Protein AF-A0A286GC71-F1 (afdb_monomer_lite)

Foldseek 3Di:
DLLLLVLLQVQLVVLLVVLVVCLVVQCVVPVVSSVLSVQSNVLSPLSNVLSVCVVVVHANVSNLVSLVSLQVSLVVVQVVCVVVPVHGDCVSVCSNVSSVVSNVVCPDPVNQVSNVVVVHDD

Organism: NCBI:txid1938745

Structure (mmCIF, N/CA/C/O backbone):
data_AF-A0A286GC71-F1
#
_entry.id   AF-A0A286GC71-F1
#
loop_
_atom_site.group_PDB
_atom_site.id
_atom_site.type_symbol
_atom_site.label_atom_id
_atom_site.label_alt_id
_atom_site.label_comp_id
_atom_site.label_asym_id
_atom_site.label_entity_id
_atom_site.label_seq_id
_atom_site.pdbx_PDB_ins_code
_atom_site.Cartn_x
_atom_site.Cartn_y
_atom_site.Cartn_z
_atom_site.occupancy
_atom_site.B_iso_or_equiv
_atom_site.auth_seq_id
_atom_site.auth_comp_id
_atom_site.auth_asym_id
_atom_site.auth_atom_id
_atom_site.pdbx_PDB_model_num
ATOM 1 N N . MET A 1 1 ? -9.915 -6.622 11.532 1.00 60.47 1 MET A N 1
ATOM 2 C CA . MET A 1 1 ? -9.853 -5.166 11.815 1.00 60.47 1 MET A CA 1
ATOM 3 C C . MET A 1 1 ? -8.458 -4.691 12.156 1.00 60.47 1 MET A C 1
ATOM 5 O O . MET A 1 1 ? -7.842 -4.036 11.327 1.00 60.47 1 MET A O 1
ATOM 9 N N . THR A 1 2 ? -7.925 -5.081 13.312 1.00 74.25 2 THR A N 1
ATOM 10 C CA . THR A 1 2 ? -6.540 -4.799 13.721 1.00 74.25 2 THR A CA 1
ATOM 11 C C . THR A 1 2 ? -5.521 -5.300 12.701 1.00 74.25 2 THR A C 1
ATOM 13 O O . THR A 1 2 ? -4.634 -4.545 12.332 1.00 74.25 2 THR A O 1
ATOM 16 N N . ALA A 1 3 ? -5.706 -6.504 12.147 1.00 80.06 3 ALA A N 1
ATOM 17 C CA . ALA A 1 3 ? -4.833 -7.025 11.090 1.00 80.06 3 ALA A CA 1
ATOM 18 C C . ALA A 1 3 ? -4.778 -6.112 9.846 1.00 80.06 3 ALA A C 1
ATOM 20 O O . ALA A 1 3 ? -3.695 -5.749 9.411 1.00 80.06 3 ALA A O 1
ATOM 21 N N . ALA A 1 4 ? -5.924 -5.669 9.314 1.00 80.88 4 ALA A N 1
ATOM 22 C CA . ALA A 1 4 ? -5.973 -4.774 8.151 1.00 80.88 4 ALA A CA 1
ATOM 23 C C . ALA A 1 4 ? -5.323 -3.408 8.433 1.00 80.88 4 ALA A C 1
ATOM 25 O O . ALA A 1 4 ? -4.606 -2.881 7.587 1.00 80.88 4 ALA A O 1
ATOM 26 N N . ALA A 1 5 ? -5.547 -2.858 9.631 1.00 82.56 5 ALA A N 1
ATOM 27 C CA . ALA A 1 5 ? -4.945 -1.599 10.063 1.00 82.56 5 ALA A CA 1
ATOM 28 C C . ALA A 1 5 ? -3.420 -1.703 10.162 1.00 82.56 5 ALA A C 1
ATOM 30 O O . ALA A 1 5 ? -2.707 -0.861 9.626 1.00 82.56 5 ALA A O 1
ATOM 31 N N . VAL A 1 6 ? -2.926 -2.762 10.811 1.00 88.06 6 VAL A N 1
ATOM 32 C CA . VAL A 1 6 ? -1.491 -3.017 10.978 1.00 88.06 6 VAL A CA 1
ATOM 33 C C . VAL A 1 6 ? -0.833 -3.260 9.625 1.00 88.06 6 VAL A C 1
ATOM 35 O O . VAL A 1 6 ? 0.192 -2.647 9.350 1.00 88.06 6 VAL A O 1
ATOM 38 N N . ILE A 1 7 ? -1.440 -4.071 8.750 1.00 87.44 7 ILE A N 1
ATOM 39 C CA . ILE A 1 7 ? -0.928 -4.282 7.389 1.00 87.44 7 ILE A CA 1
ATOM 40 C C . ILE A 1 7 ? -0.864 -2.942 6.648 1.00 87.44 7 ILE A C 1
ATOM 42 O O . ILE A 1 7 ? 0.190 -2.612 6.119 1.00 87.44 7 ILE A O 1
ATOM 46 N N . GLY A 1 8 ? -1.933 -2.136 6.675 1.00 85.44 8 GLY A N 1
ATOM 47 C CA . GLY A 1 8 ? -1.958 -0.806 6.057 1.00 85.44 8 GLY A CA 1
ATOM 48 C C . GLY A 1 8 ? -0.858 0.128 6.573 1.00 85.44 8 GLY A C 1
ATOM 49 O O . GLY A 1 8 ? -0.174 0.770 5.782 1.00 85.44 8 GLY A O 1
ATOM 50 N N . ILE A 1 9 ? -0.627 0.162 7.888 1.00 89.56 9 ILE A N 1
ATOM 51 C CA . ILE A 1 9 ? 0.438 0.977 8.492 1.00 89.56 9 ILE A CA 1
ATOM 52 C C . ILE A 1 9 ? 1.821 0.480 8.068 1.00 89.56 9 ILE A C 1
ATOM 54 O O . ILE A 1 9 ? 2.663 1.286 7.685 1.00 89.56 9 ILE A O 1
ATOM 58 N N . VAL A 1 10 ? 2.063 -0.831 8.112 1.00 91.25 10 VAL A N 1
ATOM 59 C CA . VAL A 1 10 ? 3.368 -1.409 7.769 1.00 91.25 10 VAL A CA 1
ATOM 60 C C . VAL A 1 10 ? 3.678 -1.183 6.292 1.00 91.25 10 VAL A C 1
ATOM 62 O O . VAL A 1 10 ? 4.740 -0.658 5.971 1.00 91.25 10 VAL A O 1
ATOM 65 N N . ILE A 1 11 ? 2.753 -1.508 5.385 1.00 89.44 11 ILE A N 1
ATOM 66 C CA . ILE A 1 11 ? 3.008 -1.353 3.947 1.00 89.44 11 ILE A CA 1
ATOM 67 C C . ILE A 1 11 ? 3.023 0.114 3.528 1.00 89.44 11 ILE A C 1
ATOM 69 O O . ILE A 1 11 ? 3.856 0.500 2.716 1.00 89.44 11 ILE A O 1
ATOM 73 N N . GLY A 1 12 ? 2.138 0.941 4.092 1.00 87.31 12 GLY A N 1
ATOM 74 C CA . GLY A 1 12 ? 2.092 2.368 3.801 1.00 87.31 12 GLY A CA 1
ATOM 75 C C . GLY A 1 12 ? 3.327 3.084 4.339 1.00 87.31 12 GLY A C 1
ATOM 76 O O . GLY A 1 12 ? 3.915 3.903 3.643 1.00 87.31 12 GLY A O 1
ATOM 77 N N . GLY A 1 13 ? 3.771 2.725 5.546 1.00 89.75 13 GLY A N 1
ATOM 78 C CA . GLY A 1 13 ? 4.973 3.269 6.174 1.00 89.75 13 GLY A CA 1
ATOM 79 C C . GLY A 1 13 ? 6.250 2.864 5.444 1.00 89.75 13 GLY A C 1
ATOM 80 O O . GLY A 1 13 ? 7.046 3.731 5.090 1.00 89.75 13 GLY A O 1
ATOM 81 N N . LEU A 1 14 ? 6.430 1.570 5.157 1.00 90.25 14 LEU A N 1
ATOM 82 C CA . LEU A 1 14 ? 7.587 1.088 4.393 1.00 90.25 14 LEU A CA 1
ATOM 83 C C . LEU A 1 14 ? 7.566 1.623 2.957 1.00 90.25 14 LEU A C 1
ATOM 85 O O . LEU A 1 14 ? 8.588 2.095 2.467 1.00 90.25 14 LEU A O 1
ATOM 89 N N . GLY A 1 15 ? 6.403 1.606 2.302 1.00 87.62 15 GLY A N 1
ATOM 90 C CA . GLY A 1 15 ? 6.228 2.138 0.953 1.00 87.62 15 GLY A CA 1
ATOM 91 C C . GLY A 1 15 ? 6.536 3.631 0.874 1.00 87.62 15 GLY A C 1
ATOM 92 O O . GLY A 1 15 ? 7.216 4.062 -0.054 1.00 87.62 15 GLY A O 1
ATOM 93 N N . ALA A 1 16 ? 6.117 4.416 1.870 1.00 91.81 16 ALA A N 1
ATOM 94 C CA . ALA A 1 16 ? 6.436 5.836 1.929 1.00 91.81 16 ALA A CA 1
ATOM 95 C C . ALA A 1 16 ? 7.924 6.085 2.206 1.00 91.81 16 ALA A C 1
ATOM 97 O O . ALA A 1 16 ? 8.538 6.920 1.544 1.00 91.81 16 ALA A O 1
ATOM 98 N N . LEU A 1 17 ? 8.519 5.338 3.141 1.00 92.62 17 LEU A N 1
ATOM 99 C CA . LEU A 1 17 ? 9.931 5.469 3.496 1.00 92.62 17 LEU A CA 1
ATOM 100 C C . LEU A 1 17 ? 10.845 5.130 2.312 1.00 92.62 17 LEU A C 1
ATOM 102 O O . LEU A 1 17 ? 11.652 5.959 1.895 1.00 92.62 17 LEU A O 1
ATOM 106 N N . PHE A 1 18 ? 10.707 3.931 1.744 1.00 89.38 18 PHE A N 1
ATOM 107 C CA . PHE A 1 18 ? 11.534 3.505 0.614 1.00 89.38 18 PHE A CA 1
ATOM 108 C C . PHE A 1 18 ? 11.199 4.268 -0.665 1.00 89.38 18 PHE A C 1
ATOM 110 O O . PHE A 1 18 ? 12.104 4.573 -1.440 1.00 89.38 18 PHE A O 1
ATOM 117 N N . GLY A 1 19 ? 9.927 4.624 -0.863 1.00 89.00 19 GLY A N 1
ATOM 118 C CA . GLY A 1 19 ? 9.502 5.466 -1.974 1.00 89.00 19 GLY A CA 1
ATOM 119 C C . GLY A 1 19 ? 10.192 6.825 -1.938 1.00 89.00 19 GLY A C 1
ATOM 120 O O . GLY A 1 19 ? 10.738 7.241 -2.951 1.00 89.00 19 GLY A O 1
ATOM 121 N N . LEU A 1 20 ? 10.251 7.478 -0.773 1.00 92.31 20 LEU A N 1
ATOM 122 C CA . LEU A 1 20 ? 10.924 8.767 -0.614 1.00 92.31 20 LEU A CA 1
ATOM 123 C C . LEU A 1 20 ? 12.443 8.660 -0.814 1.00 92.31 20 LEU A C 1
ATOM 125 O O . LEU A 1 20 ? 13.022 9.484 -1.517 1.00 92.31 20 LEU A O 1
ATOM 129 N N . LEU A 1 21 ? 13.080 7.640 -0.229 1.00 91.81 21 LEU A N 1
ATOM 130 C CA . LEU A 1 21 ? 14.530 7.432 -0.334 1.00 91.81 21 LEU A CA 1
ATOM 131 C C . LEU A 1 21 ? 14.982 7.085 -1.761 1.00 91.81 21 LEU A C 1
ATOM 133 O O . LEU A 1 21 ? 16.059 7.495 -2.183 1.00 91.81 21 LEU A O 1
ATOM 137 N N . GLY A 1 22 ? 14.170 6.325 -2.499 1.00 89.94 22 GLY A N 1
ATOM 138 C CA . GLY A 1 22 ? 14.490 5.866 -3.850 1.00 89.94 22 GLY A CA 1
ATOM 139 C C . GLY A 1 22 ? 14.028 6.798 -4.972 1.00 89.94 22 GLY A C 1
ATOM 140 O O . GLY A 1 22 ? 14.440 6.603 -6.113 1.00 89.94 22 GLY A O 1
ATOM 141 N N . LEU A 1 23 ? 13.186 7.800 -4.688 1.00 91.69 23 LEU A N 1
ATOM 142 C CA . LEU A 1 23 ? 12.488 8.567 -5.726 1.00 91.69 23 LEU A CA 1
ATOM 143 C C . LEU A 1 23 ? 13.443 9.241 -6.718 1.00 91.69 23 LEU A C 1
ATOM 145 O O . LEU A 1 23 ? 13.276 9.103 -7.929 1.00 91.69 23 LEU A O 1
ATOM 149 N N . SER A 1 24 ? 14.457 9.945 -6.209 1.00 90.31 24 SER A N 1
ATOM 150 C CA . SER A 1 24 ? 15.437 10.661 -7.035 1.00 90.31 24 SER A CA 1
ATOM 151 C C . SER A 1 24 ? 16.224 9.714 -7.940 1.00 90.31 24 SER A C 1
ATOM 153 O O . SER A 1 24 ? 16.452 10.023 -9.109 1.00 90.31 24 SER A O 1
ATOM 155 N N . LEU A 1 25 ? 16.579 8.536 -7.422 1.00 91.88 25 LEU A N 1
ATOM 156 C CA . LEU A 1 25 ? 17.281 7.505 -8.173 1.00 91.88 25 LEU A CA 1
ATOM 157 C C . LEU A 1 25 ? 16.413 6.978 -9.320 1.00 91.88 25 LEU A C 1
ATOM 159 O O . LEU A 1 25 ? 16.891 6.875 -10.444 1.00 91.88 25 LEU A O 1
ATOM 163 N N . VAL A 1 26 ? 15.129 6.701 -9.074 1.00 90.56 26 VAL A N 1
ATOM 164 C CA . VAL A 1 26 ? 14.221 6.209 -10.124 1.00 90.56 26 VAL A CA 1
ATOM 165 C C . VAL A 1 26 ? 14.037 7.244 -11.240 1.00 90.56 26 VAL A C 1
ATOM 167 O O . VAL A 1 26 ? 14.085 6.884 -12.417 1.00 90.56 26 VAL A O 1
ATOM 170 N N . PHE A 1 27 ? 13.893 8.528 -10.892 1.00 91.44 27 PHE A N 1
ATOM 171 C CA . PHE A 1 27 ? 13.819 9.612 -11.880 1.00 91.44 27 PHE A CA 1
ATOM 172 C C . PHE A 1 27 ? 15.082 9.726 -12.744 1.00 91.44 27 PHE A C 1
ATOM 174 O O . PHE A 1 27 ? 14.971 10.095 -13.912 1.00 91.44 27 PHE A O 1
ATOM 181 N N . ALA A 1 28 ? 16.258 9.380 -12.208 1.00 92.38 28 ALA A N 1
ATOM 182 C CA . ALA A 1 28 ? 17.506 9.382 -12.969 1.00 92.38 28 ALA A CA 1
ATOM 183 C C . ALA A 1 28 ? 17.555 8.285 -14.050 1.00 92.38 28 ALA A C 1
ATOM 185 O O . ALA A 1 28 ? 18.214 8.469 -15.070 1.00 92.38 28 ALA A O 1
ATOM 186 N N . PHE A 1 29 ? 16.848 7.164 -13.859 1.00 88.31 29 PHE A N 1
ATOM 187 C CA . PHE A 1 29 ? 16.780 6.078 -14.845 1.00 88.31 29 PHE A CA 1
ATOM 188 C C . PHE A 1 29 ? 15.668 6.273 -15.877 1.00 88.31 29 PHE A C 1
ATOM 190 O O . PHE A 1 29 ? 15.845 5.944 -17.048 1.00 88.31 29 PHE A O 1
ATOM 197 N N . SER A 1 30 ? 14.498 6.758 -15.455 1.00 89.06 30 SER A N 1
ATOM 198 C CA . SER A 1 30 ? 13.366 6.972 -16.357 1.00 89.06 30 SER A CA 1
ATOM 199 C C . SER A 1 30 ? 12.358 7.944 -15.762 1.00 89.06 30 SER A C 1
ATOM 201 O O . SER A 1 30 ? 11.841 7.735 -14.664 1.00 89.06 30 SER A O 1
ATOM 203 N N . ALA A 1 31 ? 11.997 8.967 -16.540 1.00 90.06 31 ALA A N 1
ATOM 204 C CA . ALA A 1 31 ? 10.960 9.921 -16.159 1.00 90.06 31 ALA A CA 1
ATOM 205 C C . ALA A 1 31 ? 9.592 9.243 -15.959 1.00 90.06 31 ALA A C 1
ATOM 207 O O . ALA A 1 31 ? 8.861 9.591 -15.034 1.00 90.06 31 ALA A O 1
ATOM 208 N N . VAL A 1 32 ? 9.259 8.239 -16.781 1.00 88.75 32 VAL A N 1
ATOM 209 C CA . VAL A 1 32 ? 7.984 7.511 -16.667 1.00 88.75 32 VAL A CA 1
ATOM 210 C C . VAL A 1 32 ? 7.951 6.667 -15.393 1.00 88.75 32 VAL A C 1
ATOM 212 O O . VAL A 1 32 ? 6.976 6.729 -14.644 1.00 88.75 32 VAL A O 1
ATOM 215 N N . LEU A 1 33 ? 9.031 5.935 -15.093 1.00 88.00 33 LEU A N 1
ATOM 216 C CA . LEU A 1 33 ? 9.137 5.183 -13.837 1.00 88.00 33 LEU A CA 1
ATOM 217 C C . LEU A 1 33 ? 9.150 6.112 -12.619 1.00 88.00 33 LEU A C 1
ATOM 219 O O . LEU A 1 33 ? 8.569 5.772 -11.588 1.00 88.00 33 LEU A O 1
ATOM 223 N N . GLY A 1 34 ? 9.776 7.284 -12.743 1.00 90.94 34 GLY A N 1
ATOM 224 C CA . GLY A 1 34 ? 9.784 8.317 -11.712 1.00 90.94 34 GLY A CA 1
ATOM 225 C C . GLY A 1 34 ? 8.374 8.806 -11.389 1.00 90.94 34 GLY A C 1
ATOM 226 O O . GLY A 1 34 ? 7.980 8.820 -10.224 1.00 90.94 34 GLY A O 1
ATOM 227 N N . LEU A 1 35 ? 7.571 9.111 -12.413 1.00 93.00 35 LEU A N 1
ATOM 228 C CA . LEU A 1 35 ? 6.170 9.511 -12.243 1.00 93.00 35 LEU A CA 1
ATOM 229 C C . LEU A 1 35 ? 5.314 8.394 -11.631 1.00 93.00 35 LEU A C 1
ATOM 231 O O . LEU A 1 35 ? 4.560 8.651 -10.693 1.00 93.00 35 LEU A O 1
ATOM 235 N N . LEU A 1 36 ? 5.456 7.150 -12.100 1.00 90.69 36 LEU A N 1
ATOM 236 C CA . LEU A 1 36 ? 4.747 6.007 -11.511 1.00 90.69 36 LEU A CA 1
ATOM 237 C C . LEU A 1 36 ? 5.139 5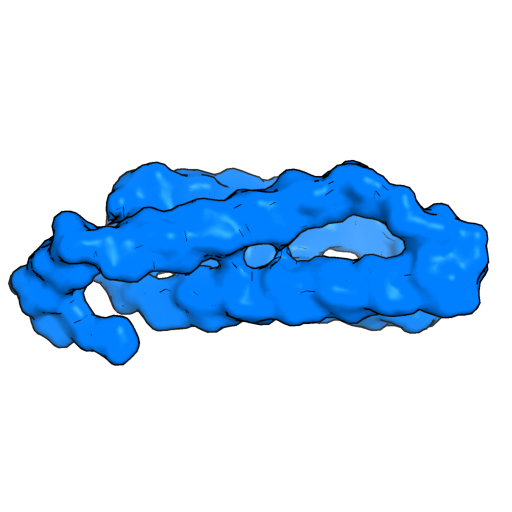.791 -10.040 1.00 90.69 36 LEU A C 1
ATOM 239 O O . LEU A 1 36 ? 4.282 5.513 -9.199 1.00 90.69 36 LEU A O 1
ATOM 243 N N . SER A 1 37 ? 6.417 5.980 -9.709 1.00 90.56 37 SER A N 1
ATOM 244 C CA . SER A 1 37 ? 6.929 5.878 -8.337 1.00 90.56 37 SER A CA 1
ATOM 245 C C . SER A 1 37 ? 6.433 7.015 -7.449 1.00 90.56 37 SER A C 1
ATOM 247 O O . SER A 1 37 ? 6.095 6.778 -6.293 1.00 90.56 37 SER A O 1
ATOM 249 N N . LEU A 1 38 ? 6.306 8.230 -7.988 1.00 93.69 38 LEU A N 1
ATOM 250 C CA . LEU A 1 38 ? 5.728 9.372 -7.281 1.00 93.69 38 LEU A CA 1
ATOM 251 C C . LEU A 1 38 ? 4.249 9.137 -6.939 1.00 93.69 38 LEU A C 1
ATOM 253 O O . LEU A 1 38 ? 3.820 9.395 -5.815 1.00 93.69 38 LEU A O 1
ATOM 257 N N . VAL A 1 39 ? 3.471 8.603 -7.885 1.00 93.88 39 VAL A N 1
ATOM 258 C CA . VAL A 1 39 ? 2.068 8.233 -7.638 1.00 93.88 39 VAL A CA 1
ATOM 259 C C . VAL A 1 39 ? 1.984 7.105 -6.607 1.00 93.88 39 VAL A C 1
ATOM 261 O O . VAL A 1 39 ? 1.175 7.177 -5.684 1.00 93.88 39 VAL A O 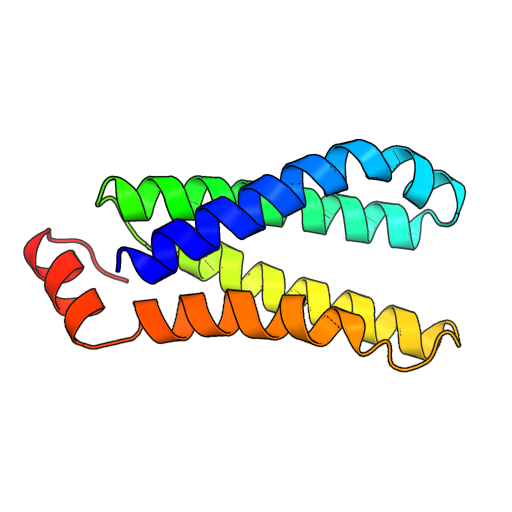1
ATOM 264 N N . SER A 1 40 ? 2.852 6.096 -6.710 1.00 90.56 40 SER A N 1
ATOM 265 C CA . SER A 1 40 ? 2.939 5.007 -5.729 1.00 90.56 40 SER A CA 1
ATOM 266 C C . SER A 1 40 ? 3.267 5.520 -4.321 1.00 90.56 40 SER A C 1
ATOM 268 O O . SER A 1 40 ? 2.637 5.103 -3.349 1.00 90.56 40 SER A O 1
ATOM 270 N N . LEU A 1 41 ? 4.175 6.495 -4.205 1.00 92.81 41 LEU A N 1
ATOM 271 C CA . LEU A 1 41 ? 4.503 7.167 -2.947 1.00 92.81 41 LEU A CA 1
ATOM 272 C C . LEU A 1 41 ? 3.277 7.874 -2.350 1.00 92.81 41 LEU A C 1
ATOM 274 O O . LEU A 1 41 ? 2.978 7.695 -1.169 1.00 92.81 41 LEU A O 1
ATOM 278 N N . ALA A 1 42 ? 2.528 8.627 -3.161 1.00 94.06 42 ALA A N 1
ATOM 279 C CA . ALA A 1 42 ? 1.298 9.275 -2.706 1.00 94.06 42 ALA A CA 1
ATOM 280 C C . ALA A 1 42 ? 0.263 8.248 -2.209 1.00 94.06 42 ALA A C 1
ATOM 282 O O . ALA A 1 42 ? -0.341 8.431 -1.150 1.00 94.06 42 ALA A O 1
ATOM 283 N N . ILE A 1 43 ? 0.104 7.131 -2.925 1.00 92.31 43 ILE A N 1
ATOM 284 C CA . ILE A 1 43 ? -0.781 6.032 -2.521 1.00 92.31 43 ILE A CA 1
ATOM 285 C C . ILE A 1 43 ? -0.309 5.404 -1.203 1.00 92.31 43 ILE A C 1
ATOM 287 O O . ILE A 1 43 ? -1.133 5.166 -0.322 1.00 92.31 43 ILE A O 1
ATOM 291 N N . ALA A 1 44 ? 0.995 5.182 -1.023 1.00 90.00 44 ALA A N 1
ATOM 292 C CA . ALA A 1 44 ? 1.547 4.634 0.216 1.00 90.00 44 ALA A CA 1
ATOM 293 C C . ALA A 1 44 ? 1.234 5.528 1.427 1.00 90.00 44 ALA A C 1
ATOM 295 O O . ALA A 1 44 ? 0.826 5.028 2.476 1.00 90.00 44 ALA A O 1
ATOM 296 N N . VAL A 1 45 ? 1.319 6.853 1.261 1.00 92.81 45 VAL A N 1
ATOM 297 C CA . VAL A 1 45 ? 0.918 7.823 2.293 1.00 92.81 45 VAL A CA 1
ATOM 298 C C . VAL A 1 45 ? -0.582 7.731 2.592 1.00 92.81 45 VAL A C 1
ATOM 300 O O . VAL A 1 45 ? -0.973 7.706 3.760 1.00 92.81 45 VAL A O 1
ATOM 303 N N . VAL A 1 46 ? -1.436 7.617 1.569 1.00 93.12 46 VAL A N 1
ATOM 304 C CA . VAL A 1 46 ? -2.888 7.433 1.759 1.00 93.12 46 VAL A CA 1
ATOM 305 C C . VAL A 1 46 ? -3.192 6.135 2.510 1.00 93.12 46 VAL A C 1
ATOM 307 O O . VAL A 1 46 ? -4.009 6.140 3.430 1.00 93.12 46 VAL A O 1
ATOM 310 N N . VAL A 1 47 ? -2.517 5.035 2.167 1.00 90.69 47 VAL A N 1
ATOM 311 C CA . VAL A 1 47 ? -2.670 3.734 2.837 1.00 90.69 47 VAL A CA 1
ATOM 312 C C . VAL A 1 47 ? -2.195 3.799 4.290 1.00 90.69 47 VAL A C 1
ATOM 314 O O . VAL A 1 47 ? -2.887 3.289 5.171 1.00 90.69 47 VAL A O 1
ATOM 317 N N . LEU A 1 48 ? -1.084 4.488 4.569 1.00 92.00 48 LEU A N 1
ATOM 318 C CA . LEU A 1 48 ? -0.593 4.722 5.929 1.00 92.00 48 LEU A CA 1
ATOM 319 C C . LEU A 1 48 ? -1.624 5.491 6.765 1.00 92.00 48 LEU A C 1
ATOM 321 O O . LEU A 1 48 ? -2.013 5.044 7.846 1.00 92.00 48 LEU A O 1
ATOM 325 N N . ILE A 1 49 ? -2.114 6.620 6.244 1.00 91.81 49 ILE A N 1
ATOM 326 C CA . ILE A 1 49 ? -3.127 7.444 6.915 1.00 91.81 49 ILE A CA 1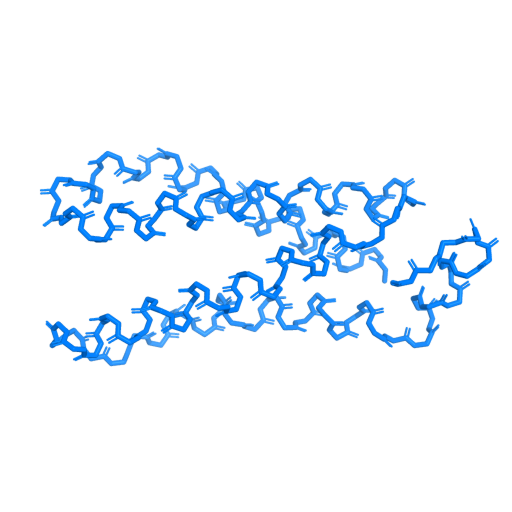
ATOM 327 C C . ILE A 1 49 ? -4.418 6.640 7.113 1.00 91.81 49 ILE A C 1
ATOM 329 O O . ILE A 1 49 ? -4.993 6.657 8.202 1.00 91.81 49 ILE A O 1
ATOM 333 N N . GLY A 1 50 ? -4.858 5.897 6.095 1.00 88.31 50 GLY A N 1
ATOM 334 C CA . GLY A 1 50 ? -6.015 5.009 6.173 1.00 88.31 50 GLY A CA 1
ATOM 335 C C . GLY A 1 50 ? -5.850 3.924 7.241 1.00 88.31 50 GLY A C 1
ATOM 336 O O . GLY A 1 50 ? -6.782 3.667 8.001 1.00 88.31 50 GLY A O 1
ATOM 337 N N . GLY A 1 51 ? -4.657 3.335 7.355 1.00 86.75 51 GLY A N 1
ATOM 338 C CA . GLY A 1 51 ? -4.318 2.349 8.381 1.00 86.75 51 GLY A CA 1
ATOM 339 C C . GLY A 1 51 ? -4.429 2.927 9.791 1.00 86.75 51 GLY A C 1
ATOM 340 O O . GLY A 1 51 ? -5.087 2.338 10.650 1.00 86.75 51 GLY A O 1
ATOM 341 N N . ILE A 1 52 ? -3.880 4.128 10.009 1.00 89.19 52 ILE A N 1
ATOM 342 C CA . ILE A 1 52 ? -3.985 4.861 11.283 1.00 89.19 52 ILE A CA 1
ATOM 343 C C . ILE A 1 52 ? -5.448 5.205 11.601 1.00 89.19 52 ILE A C 1
ATOM 345 O O . ILE A 1 52 ? -5.897 5.054 12.740 1.00 89.19 52 ILE A O 1
ATOM 349 N N . GLN A 1 53 ? -6.228 5.638 10.608 1.00 86.62 53 GLN A N 1
ATOM 350 C CA . GLN A 1 53 ? -7.647 5.946 10.798 1.00 86.62 53 GLN A CA 1
ATOM 351 C C . GLN A 1 53 ? -8.459 4.713 11.198 1.00 86.62 53 GLN A C 1
ATOM 353 O O . GLN A 1 53 ? -9.253 4.784 12.133 1.00 86.62 53 GLN A O 1
ATOM 358 N N . VAL A 1 54 ? -8.220 3.567 10.560 1.00 85.88 54 VAL A N 1
ATOM 359 C CA . VAL A 1 54 ? -8.881 2.309 10.930 1.00 85.88 54 VAL A CA 1
ATOM 360 C C . VAL A 1 54 ? -8.461 1.850 12.327 1.00 85.88 54 VAL A C 1
ATOM 362 O O . VAL A 1 54 ? -9.318 1.420 13.099 1.00 85.88 54 VAL A O 1
ATOM 365 N N . LEU A 1 55 ? -7.181 1.992 12.691 1.00 87.00 55 LEU A N 1
ATOM 366 C CA . LEU A 1 55 ? -6.684 1.650 14.029 1.00 87.00 55 LEU A CA 1
ATOM 367 C C . LEU A 1 55 ? -7.325 2.523 15.119 1.00 87.00 55 LEU A C 1
ATOM 369 O O . LEU A 1 55 ? -7.718 2.027 16.170 1.00 87.00 55 LEU A O 1
ATOM 373 N N . THR A 1 56 ? -7.483 3.819 14.843 1.00 84.88 56 THR A N 1
ATOM 374 C CA . THR A 1 56 ? -8.165 4.776 15.733 1.00 84.88 56 THR A CA 1
ATOM 375 C C . THR A 1 56 ? -9.693 4.652 15.686 1.00 84.88 56 THR A C 1
ATOM 377 O O . THR A 1 56 ? -10.401 5.366 16.394 1.00 84.88 56 THR A O 1
ATOM 380 N N . GLY A 1 57 ? -10.221 3.718 14.886 1.00 78.06 57 GLY A N 1
ATOM 381 C CA . GLY A 1 57 ? -11.644 3.414 14.792 1.00 78.06 57 GLY A CA 1
ATOM 382 C C . GLY A 1 57 ? -12.477 4.478 14.077 1.00 78.06 57 GLY A C 1
ATOM 383 O O . GLY A 1 57 ? -13.679 4.567 14.335 1.00 78.06 57 GLY A O 1
ATOM 384 N N . LYS A 1 58 ? -11.835 5.269 13.209 1.00 83.12 58 LYS A N 1
ATOM 385 C CA . LYS A 1 58 ? -12.452 6.194 12.247 1.00 83.12 58 LYS A CA 1
ATOM 386 C C . LYS A 1 58 ? -12.852 5.452 10.959 1.00 83.12 58 LYS A C 1
ATOM 388 O O . LYS A 1 58 ? -12.719 4.234 10.858 1.00 83.12 58 LYS A O 1
ATOM 393 N N . SER A 1 59 ? -13.371 6.182 9.970 1.00 81.06 59 SER A N 1
ATOM 394 C CA . SER A 1 59 ? -13.900 5.616 8.722 1.00 81.06 59 SER A CA 1
ATOM 395 C C . SER A 1 59 ? -12.866 4.788 7.933 1.00 81.06 59 SER A C 1
ATOM 397 O O . SER A 1 59 ? -11.771 5.293 7.676 1.00 81.06 59 SER A O 1
ATOM 399 N N . PRO A 1 60 ? -13.217 3.584 7.435 1.00 83.44 60 PRO A N 1
ATOM 400 C CA . PRO A 1 60 ? -12.307 2.737 6.654 1.00 83.44 60 PRO A CA 1
ATOM 401 C C . PRO A 1 60 ? -12.148 3.146 5.184 1.00 83.44 60 PRO A C 1
ATOM 403 O O . PRO A 1 60 ? -11.338 2.552 4.473 1.00 83.44 60 PRO A O 1
ATOM 406 N N . LYS A 1 61 ? -12.910 4.140 4.707 1.00 84.56 61 LYS A N 1
ATOM 407 C CA . LYS A 1 61 ? -12.995 4.500 3.281 1.00 84.56 61 LYS A CA 1
ATOM 408 C C . LYS A 1 61 ? -11.640 4.832 2.664 1.00 84.56 61 LYS A C 1
ATOM 410 O O . LYS A 1 61 ? -11.353 4.388 1.558 1.00 84.56 61 LYS A O 1
ATOM 415 N N . LEU A 1 62 ? -10.790 5.554 3.394 1.00 84.31 62 LEU A N 1
ATOM 416 C CA . LEU A 1 62 ? -9.454 5.916 2.916 1.00 84.31 62 LEU A CA 1
ATOM 417 C C . LEU A 1 62 ? -8.533 4.703 2.773 1.00 84.31 62 LEU A C 1
ATOM 419 O O . LEU A 1 62 ? -7.780 4.629 1.807 1.00 84.31 62 LEU A O 1
ATOM 423 N N . LEU A 1 63 ? -8.628 3.729 3.682 1.00 86.88 63 LEU A N 1
ATOM 424 C CA . LEU A 1 63 ? -7.835 2.507 3.583 1.00 86.88 63 LEU A CA 1
ATOM 425 C C . LEU A 1 63 ? -8.297 1.633 2.409 1.00 86.88 63 LEU A C 1
ATOM 427 O O . LEU A 1 63 ? -7.461 1.077 1.700 1.00 86.88 63 LEU A O 1
ATOM 431 N N . LEU A 1 64 ? -9.610 1.548 2.163 1.00 86.56 64 LEU A N 1
ATOM 432 C CA . LEU A 1 64 ? -10.156 0.844 0.997 1.00 86.56 64 LEU A CA 1
ATOM 433 C C . LEU A 1 64 ? -9.743 1.511 -0.313 1.00 86.56 64 LEU A C 1
ATOM 435 O O . LEU A 1 64 ? -9.228 0.836 -1.200 1.00 86.56 64 LEU A O 1
ATOM 439 N N . LEU A 1 65 ? -9.919 2.830 -0.417 1.00 88.12 65 LEU A N 1
ATOM 440 C CA . LEU A 1 65 ? -9.531 3.592 -1.601 1.00 88.12 65 LEU A CA 1
ATOM 441 C C . LEU A 1 65 ? -8.028 3.472 -1.870 1.00 88.12 65 LEU A C 1
ATOM 443 O O . LEU A 1 65 ? -7.631 3.187 -2.996 1.00 88.12 65 LEU A O 1
ATOM 447 N N . GLY A 1 66 ? -7.205 3.621 -0.828 1.00 85.38 66 GLY A N 1
ATOM 448 C CA . GLY A 1 66 ? -5.761 3.431 -0.915 1.00 85.38 66 GLY A CA 1
ATOM 449 C C . GLY A 1 66 ? -5.390 2.023 -1.377 1.00 85.38 66 GLY A C 1
ATOM 450 O O . GLY A 1 66 ? -4.552 1.879 -2.257 1.00 85.38 66 GLY A O 1
ATOM 451 N N . SER A 1 67 ? -6.065 0.988 -0.868 1.00 86.12 67 SER A N 1
ATOM 452 C CA . SER A 1 67 ? -5.803 -0.403 -1.265 1.00 86.12 67 SER A CA 1
ATOM 453 C C . SER A 1 67 ? -6.174 -0.672 -2.726 1.00 86.12 67 SER A C 1
ATOM 455 O O . SER A 1 67 ? -5.407 -1.314 -3.442 1.00 86.12 67 SER A O 1
ATOM 457 N N . TYR A 1 68 ? -7.306 -0.145 -3.207 1.00 87.50 68 TYR A N 1
ATOM 458 C CA . TYR A 1 68 ? -7.662 -0.233 -4.628 1.00 87.50 68 TYR A CA 1
ATOM 459 C C . TYR A 1 68 ? -6.672 0.524 -5.514 1.00 87.50 68 TYR A C 1
ATOM 461 O O . TYR A 1 68 ? -6.261 0.008 -6.553 1.00 87.50 68 TYR A O 1
ATOM 469 N N . ALA A 1 69 ? -6.239 1.711 -5.086 1.00 88.12 69 ALA A N 1
ATOM 470 C CA . ALA A 1 69 ? -5.217 2.470 -5.793 1.00 88.12 69 ALA A CA 1
ATOM 471 C C . ALA A 1 69 ? -3.875 1.716 -5.830 1.00 88.12 69 ALA A C 1
ATOM 473 O O . ALA A 1 69 ? -3.236 1.672 -6.880 1.00 88.12 69 ALA A O 1
ATOM 474 N N . SER A 1 70 ? -3.478 1.053 -4.736 1.00 87.31 70 SER A N 1
ATOM 475 C CA . SER A 1 70 ? -2.278 0.204 -4.684 1.00 87.31 70 SER A CA 1
ATOM 476 C C . SER A 1 70 ? -2.350 -0.971 -5.660 1.00 87.31 70 SER A C 1
ATOM 478 O O . SER A 1 70 ? -1.360 -1.287 -6.322 1.00 87.31 70 SER A O 1
ATOM 480 N N . LEU A 1 71 ? -3.516 -1.605 -5.797 1.00 88.38 71 LEU A N 1
ATOM 481 C CA . LEU A 1 71 ? -3.713 -2.660 -6.794 1.00 88.38 71 LEU A CA 1
ATOM 482 C C . LEU A 1 71 ? -3.593 -2.097 -8.216 1.00 88.38 71 LEU A C 1
ATOM 484 O O . LEU A 1 71 ? -2.847 -2.641 -9.028 1.00 88.38 71 LEU A O 1
ATOM 488 N N . ALA A 1 72 ? -4.259 -0.975 -8.497 1.00 89.38 72 ALA A N 1
ATOM 489 C CA . ALA A 1 72 ? -4.230 -0.338 -9.812 1.00 89.38 72 ALA A CA 1
ATOM 490 C C . ALA A 1 72 ? -2.811 0.086 -10.224 1.00 89.38 72 ALA A C 1
ATOM 492 O O . ALA A 1 72 ? -2.371 -0.232 -11.329 1.00 89.38 72 ALA A O 1
ATOM 493 N N . ILE A 1 73 ? -2.062 0.743 -9.331 1.00 89.44 73 ILE A N 1
ATOM 494 C CA . ILE A 1 73 ? -0.693 1.181 -9.635 1.00 89.44 73 ILE A CA 1
ATOM 495 C C . ILE A 1 73 ? 0.244 -0.014 -9.840 1.00 89.44 73 ILE A C 1
ATOM 497 O O . ILE A 1 73 ? 1.094 0.027 -10.725 1.00 89.44 73 ILE A O 1
ATOM 501 N N . THR A 1 74 ? 0.052 -1.113 -9.101 1.00 88.62 74 THR A N 1
ATOM 502 C CA . THR A 1 74 ? 0.859 -2.332 -9.277 1.00 88.62 74 THR A CA 1
ATOM 503 C C . THR A 1 74 ? 0.615 -2.970 -10.644 1.00 88.62 74 THR A C 1
ATOM 505 O O . THR A 1 74 ? 1.566 -3.393 -11.303 1.00 88.62 74 THR A O 1
ATOM 508 N N . VAL A 1 75 ? -0.636 -2.983 -11.115 1.00 87.25 75 VAL A N 1
ATOM 509 C CA . VAL A 1 75 ? -0.970 -3.439 -12.474 1.00 87.25 75 VAL A CA 1
ATOM 510 C C . VAL A 1 75 ? -0.321 -2.540 -13.529 1.00 87.25 75 VAL A C 1
ATOM 512 O O . VAL A 1 75 ? 0.252 -3.053 -14.487 1.00 87.25 75 VAL A O 1
ATOM 515 N N . LEU A 1 76 ? -0.332 -1.215 -13.340 1.00 88.75 76 LEU A N 1
ATOM 516 C CA . LEU A 1 76 ? 0.346 -0.284 -14.252 1.00 88.75 76 LEU A CA 1
ATOM 517 C C . LEU A 1 76 ? 1.862 -0.526 -14.308 1.00 88.75 76 LEU A C 1
ATOM 519 O O . LEU A 1 76 ? 2.431 -0.565 -15.399 1.00 88.75 76 LEU A O 1
ATOM 523 N N . PHE A 1 77 ? 2.509 -0.763 -13.163 1.00 86.31 77 PHE A N 1
ATOM 524 C CA . PHE A 1 77 ? 3.924 -1.148 -13.112 1.00 86.31 77 PHE A CA 1
ATOM 525 C C . PHE A 1 77 ? 4.195 -2.472 -13.837 1.00 86.31 77 PHE A C 1
ATOM 527 O O . PHE A 1 77 ? 5.179 -2.577 -14.569 1.00 86.31 77 PHE A O 1
ATOM 534 N N . MET A 1 78 ? 3.328 -3.477 -13.670 1.00 83.50 78 MET A N 1
ATOM 535 C CA . MET A 1 78 ? 3.454 -4.750 -14.386 1.00 83.50 78 MET A CA 1
ATOM 536 C C . MET A 1 78 ? 3.324 -4.572 -15.901 1.00 83.50 78 MET A C 1
ATOM 538 O O . MET A 1 78 ? 4.156 -5.093 -16.640 1.00 83.50 78 MET A O 1
ATOM 542 N N . LEU A 1 79 ? 2.329 -3.811 -16.365 1.00 86.56 79 LEU A N 1
ATOM 543 C CA . LEU A 1 79 ? 2.152 -3.521 -17.791 1.00 86.56 79 LEU A CA 1
ATOM 544 C C . LEU A 1 79 ? 3.383 -2.816 -18.364 1.00 86.56 79 LEU A C 1
ATOM 546 O O . LEU A 1 79 ? 3.907 -3.233 -19.397 1.00 86.56 79 LEU A O 1
ATOM 550 N N . TRP A 1 80 ? 3.897 -1.807 -17.659 1.00 85.38 80 TRP A N 1
ATOM 551 C CA . TRP A 1 80 ? 5.115 -1.108 -18.061 1.00 85.38 80 TRP A CA 1
ATOM 552 C C . TRP A 1 80 ? 6.334 -2.041 -18.142 1.00 85.38 80 TRP A C 1
ATOM 554 O O . TRP A 1 80 ? 7.090 -1.977 -19.112 1.00 85.38 80 TRP A O 1
ATOM 564 N N . SER A 1 81 ? 6.508 -2.935 -17.161 1.00 83.69 81 SER A N 1
ATOM 565 C CA . SER A 1 81 ? 7.600 -3.923 -17.121 1.00 83.69 81 SER A CA 1
ATOM 566 C C . SER A 1 81 ? 7.577 -4.860 -18.330 1.00 83.69 81 SER A C 1
ATOM 568 O O . SER A 1 81 ? 8.612 -5.104 -18.950 1.00 83.69 81 SER A O 1
ATOM 570 N N . VAL A 1 82 ? 6.388 -5.349 -18.695 1.00 85.12 82 VAL A N 1
ATOM 571 C CA . VAL A 1 82 ? 6.205 -6.246 -19.844 1.00 85.12 82 VAL A CA 1
ATOM 572 C C . VAL A 1 82 ? 6.511 -5.524 -21.157 1.00 85.12 82 VAL A C 1
ATOM 574 O O . VAL A 1 82 ? 7.260 -6.050 -21.976 1.00 85.12 82 VAL A O 1
ATOM 577 N N . ILE A 1 83 ? 5.992 -4.305 -21.342 1.00 86.88 83 ILE A N 1
ATOM 578 C CA . ILE A 1 83 ? 6.199 -3.516 -22.570 1.00 86.88 83 ILE A CA 1
ATOM 579 C C . ILE A 1 83 ? 7.669 -3.102 -22.729 1.00 86.88 83 ILE A C 1
ATOM 581 O O . ILE A 1 83 ? 8.188 -3.074 -23.840 1.00 86.88 83 ILE A O 1
ATOM 585 N N . SER A 1 84 ? 8.357 -2.824 -21.621 1.00 82.56 84 SER A N 1
ATOM 586 C CA . SER A 1 84 ? 9.763 -2.398 -21.622 1.00 82.56 84 SER A CA 1
ATOM 587 C C . SER A 1 84 ? 10.761 -3.561 -21.748 1.00 82.56 84 SER A C 1
ATOM 589 O O . SER A 1 84 ? 11.966 -3.334 -21.695 1.00 82.56 84 SER A O 1
ATOM 591 N N . GLY A 1 85 ? 10.288 -4.806 -21.891 1.00 81.19 85 GLY A N 1
ATOM 592 C CA . GLY A 1 85 ? 11.141 -5.985 -22.085 1.00 81.19 85 GLY A CA 1
ATOM 593 C C . GLY A 1 85 ? 11.769 -6.563 -20.810 1.00 81.19 85 GLY A C 1
ATOM 594 O O . GLY A 1 85 ? 12.524 -7.526 -20.899 1.00 81.19 85 GLY A O 1
ATOM 595 N N . TYR A 1 86 ? 11.431 -6.043 -19.623 1.00 76.56 86 TYR A N 1
ATOM 596 C CA . TYR A 1 86 ? 11.909 -6.572 -18.332 1.00 76.56 86 TYR A CA 1
ATOM 597 C C . TYR A 1 86 ? 11.181 -7.857 -17.891 1.00 76.56 86 TYR A C 1
ATOM 599 O O . TYR A 1 86 ? 11.563 -8.483 -16.903 1.00 76.56 86 TYR A O 1
ATOM 607 N N . GLY A 1 87 ? 10.141 -8.273 -18.623 1.00 72.31 87 GLY A N 1
ATOM 608 C CA . GLY A 1 87 ? 9.381 -9.493 -18.354 1.00 72.31 87 GLY A CA 1
ATOM 609 C C . GLY A 1 87 ? 8.449 -9.390 -17.141 1.00 72.31 87 GLY A C 1
ATOM 610 O O . GLY A 1 87 ? 8.155 -8.302 -16.633 1.00 72.31 87 GLY A O 1
ATOM 611 N N . PHE A 1 88 ? 7.943 -10.546 -16.695 1.00 67.38 88 PHE A N 1
ATOM 612 C CA . PHE A 1 88 ? 7.095 -10.643 -15.507 1.00 67.38 88 PHE A CA 1
ATOM 613 C C . PHE A 1 88 ? 7.956 -10.749 -14.249 1.00 67.38 88 PHE A C 1
ATOM 615 O O . PHE A 1 88 ? 8.587 -11.772 -13.982 1.00 67.38 88 PHE A O 1
ATOM 622 N N . VAL A 1 89 ? 7.955 -9.686 -13.452 1.00 65.12 89 VAL A N 1
ATOM 623 C CA . VAL A 1 89 ? 8.720 -9.624 -12.211 1.00 65.12 89 VAL A CA 1
ATOM 624 C C . VAL A 1 89 ? 7.847 -10.125 -11.055 1.00 65.12 89 VAL A C 1
ATOM 626 O O . VAL A 1 89 ? 7.002 -9.403 -10.523 1.00 65.12 89 VAL A O 1
ATOM 629 N N . GLY A 1 90 ? 8.051 -11.385 -10.656 1.00 58.38 90 GLY A N 1
ATOM 630 C CA . GLY A 1 90 ? 7.287 -12.043 -9.587 1.00 58.38 90 GLY A CA 1
ATOM 631 C C . GLY A 1 90 ? 7.425 -11.403 -8.197 1.00 58.38 90 GLY A C 1
ATOM 632 O O . GLY A 1 90 ? 6.572 -11.629 -7.341 1.00 58.38 90 GLY A O 1
ATOM 633 N N . SER A 1 91 ? 8.431 -10.548 -7.962 1.00 60.88 91 SER A N 1
ATOM 634 C CA . SER A 1 91 ? 8.557 -9.804 -6.697 1.00 60.88 91 SER A CA 1
ATOM 635 C C . SER A 1 91 ? 7.410 -8.809 -6.463 1.00 60.88 91 SER A C 1
ATOM 637 O O . SER A 1 91 ? 7.148 -8.447 -5.318 1.00 60.88 91 SER A O 1
ATOM 639 N N . ASN A 1 92 ? 6.642 -8.461 -7.503 1.00 65.56 92 ASN A N 1
ATOM 640 C CA . ASN A 1 92 ? 5.435 -7.638 -7.378 1.00 65.56 92 ASN A CA 1
ATOM 641 C C . ASN A 1 92 ? 4.220 -8.394 -6.807 1.00 65.56 92 ASN A C 1
ATOM 643 O O . ASN A 1 92 ? 3.198 -7.770 -6.520 1.00 65.56 92 ASN A O 1
ATOM 647 N N . LEU A 1 93 ? 4.302 -9.717 -6.608 1.00 71.44 93 LEU A N 1
ATOM 648 C CA . LEU A 1 93 ? 3.191 -10.495 -6.049 1.00 71.44 93 LEU A CA 1
ATOM 649 C C . LEU A 1 93 ? 2.862 -10.080 -4.611 1.00 71.44 93 LEU A C 1
ATOM 651 O O . LEU A 1 93 ? 1.689 -9.987 -4.263 1.00 71.44 93 LEU A O 1
ATOM 655 N N . LEU A 1 94 ? 3.861 -9.750 -3.787 1.00 74.38 94 LEU A N 1
ATOM 656 C CA . LEU A 1 94 ? 3.627 -9.237 -2.430 1.00 74.38 94 LEU A CA 1
ATOM 657 C C . LEU A 1 94 ? 2.860 -7.906 -2.447 1.00 74.38 94 LEU A C 1
ATOM 659 O O . LEU A 1 94 ? 1.921 -7.724 -1.670 1.00 74.38 94 LEU A O 1
ATOM 663 N N . SER A 1 95 ? 3.205 -7.020 -3.383 1.00 75.62 95 SER A N 1
ATOM 664 C CA . SER A 1 95 ? 2.539 -5.728 -3.594 1.00 75.62 95 SER A CA 1
ATOM 665 C C . SER A 1 95 ? 1.095 -5.860 -4.089 1.00 75.62 95 SER A C 1
ATOM 667 O O . SER A 1 95 ? 0.308 -4.938 -3.913 1.00 75.62 95 SER A O 1
ATOM 669 N N . LEU A 1 96 ? 0.724 -7.009 -4.662 1.00 79.94 96 LEU A N 1
ATOM 670 C CA . LEU A 1 96 ? -0.659 -7.360 -5.009 1.00 79.94 96 LEU A CA 1
ATOM 671 C C . LEU A 1 96 ? -1.398 -8.007 -3.833 1.00 79.94 96 LEU A C 1
ATOM 673 O O . LEU A 1 96 ? -2.524 -7.631 -3.511 1.00 79.94 96 LEU A O 1
ATOM 677 N N . VAL A 1 97 ? -0.763 -8.981 -3.180 1.00 84.94 97 VAL A N 1
ATOM 678 C CA . VAL A 1 97 ? -1.394 -9.802 -2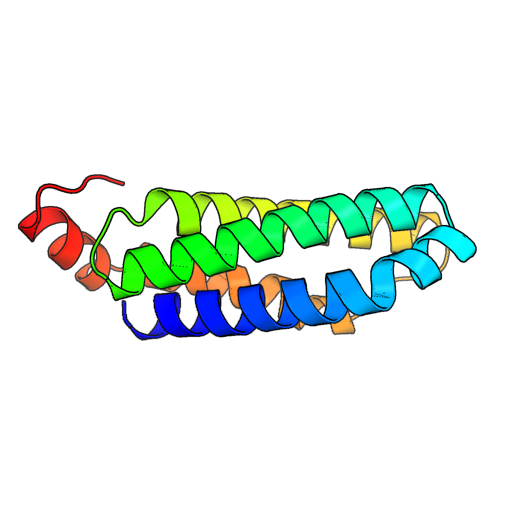.138 1.00 84.94 97 VAL A CA 1
ATOM 679 C C . VAL A 1 97 ? -1.720 -8.973 -0.898 1.00 84.94 97 VAL A C 1
ATOM 681 O O . VAL A 1 97 ? -2.815 -9.094 -0.357 1.00 84.94 97 VAL A O 1
ATOM 684 N N . LEU A 1 98 ? -0.815 -8.100 -0.451 1.00 84.50 98 LEU A N 1
ATOM 685 C CA . LEU A 1 98 ? -1.009 -7.317 0.775 1.00 84.50 98 LEU A CA 1
ATOM 686 C C . LEU A 1 98 ? -2.222 -6.366 0.712 1.00 84.50 98 LEU A C 1
ATOM 688 O O . LEU A 1 98 ? -3.078 -6.457 1.596 1.00 84.50 98 LEU A O 1
ATOM 692 N N . PRO A 1 99 ? -2.380 -5.496 -0.304 1.00 81.25 99 PRO A N 1
ATOM 693 C CA . PRO A 1 99 ? -3.584 -4.676 -0.425 1.00 81.25 99 PRO A CA 1
ATOM 694 C C . PRO A 1 99 ? -4.849 -5.505 -0.694 1.00 81.25 99 PRO A C 1
ATOM 696 O O . PRO A 1 99 ? -5.914 -5.155 -0.183 1.00 81.25 99 PRO A O 1
ATOM 699 N N . ALA A 1 100 ? -4.754 -6.642 -1.396 1.00 84.62 100 ALA A N 1
ATOM 700 C CA . ALA A 1 100 ? -5.889 -7.559 -1.539 1.00 84.62 100 ALA A CA 1
ATOM 701 C C . ALA A 1 100 ? -6.345 -8.134 -0.183 1.00 84.62 100 ALA A C 1
ATOM 703 O O . ALA A 1 100 ? -7.545 -8.192 0.093 1.00 84.62 100 ALA A O 1
ATOM 704 N N . LEU A 1 101 ? -5.405 -8.487 0.701 1.00 85.56 101 LEU A N 1
ATOM 705 C CA . LEU A 1 101 ? -5.706 -8.929 2.066 1.00 85.56 101 LEU A CA 1
ATOM 706 C C . LEU A 1 101 ? -6.359 -7.820 2.900 1.00 85.56 101 LEU A C 1
ATOM 708 O O . LEU A 1 101 ? -7.276 -8.112 3.666 1.00 85.56 101 LEU A O 1
ATOM 712 N N . ILE A 1 102 ? -5.951 -6.555 2.740 1.00 82.06 102 ILE A N 1
ATOM 713 C CA . ILE A 1 102 ? -6.612 -5.420 3.411 1.00 82.06 102 ILE A CA 1
ATOM 714 C C . ILE A 1 102 ? -8.083 -5.339 2.992 1.00 82.06 102 ILE A C 1
ATOM 716 O O . ILE A 1 102 ? -8.959 -5.273 3.858 1.00 82.06 102 ILE A O 1
ATOM 720 N N . VAL A 1 103 ? -8.362 -5.386 1.685 1.00 84.56 103 VAL A N 1
ATOM 721 C CA . VAL A 1 103 ? -9.737 -5.369 1.163 1.00 84.56 103 VAL A CA 1
ATOM 722 C C . VAL A 1 103 ? -10.524 -6.563 1.703 1.00 84.56 103 VAL A C 1
ATOM 724 O O . VAL A 1 103 ? -11.606 -6.377 2.259 1.00 84.56 103 VAL A O 1
ATOM 727 N N . PHE A 1 104 ? -9.958 -7.770 1.634 1.00 85.69 104 PHE A N 1
ATOM 728 C CA . PHE A 1 104 ? -10.596 -8.985 2.140 1.00 85.69 104 PHE A CA 1
ATOM 729 C C . PHE A 1 104 ? -10.952 -8.876 3.628 1.00 85.69 104 PHE A C 1
ATOM 731 O O . PHE A 1 104 ? -12.106 -9.083 4.009 1.00 85.69 104 PHE A O 1
ATOM 738 N N . PHE A 1 105 ? -10.000 -8.476 4.475 1.00 82.81 105 PHE A N 1
ATOM 739 C CA . PHE A 1 105 ? -10.240 -8.314 5.907 1.00 82.81 105 PHE A CA 1
ATOM 740 C C . PHE A 1 105 ? -11.244 -7.203 6.213 1.00 82.81 105 PHE A C 1
ATOM 742 O O . PHE A 1 105 ? -12.017 -7.339 7.161 1.00 82.81 105 PHE A O 1
ATOM 749 N N . LEU A 1 106 ? -11.279 -6.116 5.439 1.00 78.81 106 LEU A N 1
ATOM 750 C CA . LEU A 1 106 ? -12.275 -5.059 5.618 1.00 78.81 106 LEU A CA 1
ATOM 751 C C . LEU A 1 106 ? -13.664 -5.469 5.121 1.00 78.81 106 LEU A C 1
ATOM 753 O O . LEU A 1 106 ? -14.650 -4.975 5.658 1.00 78.81 106 LEU A O 1
ATOM 757 N N . MET A 1 107 ? -13.778 -6.378 4.153 1.00 79.12 107 MET A N 1
ATOM 758 C CA . MET A 1 107 ? -15.073 -6.851 3.646 1.00 79.12 107 MET A CA 1
ATOM 759 C C . MET A 1 107 ? -15.721 -7.945 4.510 1.00 79.12 107 MET A C 1
ATOM 761 O O . MET A 1 107 ? -16.906 -8.236 4.315 1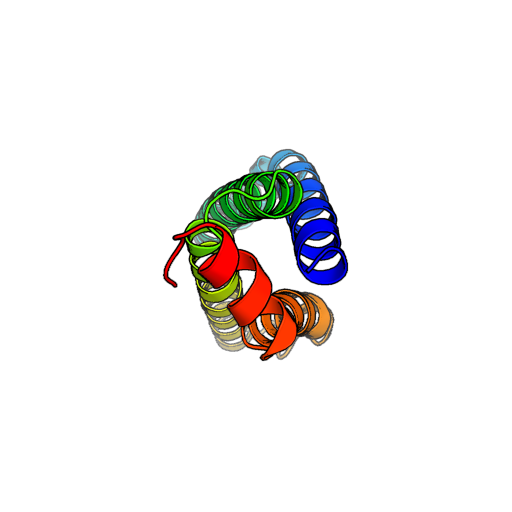.00 79.12 107 MET A O 1
ATOM 765 N N . GLN A 1 108 ? -14.994 -8.513 5.478 1.00 81.69 108 GLN A N 1
ATOM 766 C CA . GLN A 1 108 ? -15.520 -9.535 6.386 1.00 81.69 108 GLN A CA 1
ATOM 767 C C . GLN A 1 108 ? -16.691 -9.030 7.258 1.00 81.69 108 GLN A C 1
ATOM 769 O O . GLN A 1 108 ? -16.719 -7.856 7.645 1.00 81.69 108 GLN A O 1
ATOM 774 N N . PRO A 1 109 ? -17.640 -9.913 7.638 1.00 73.50 109 PRO A N 1
ATOM 775 C CA . PRO A 1 109 ? -18.817 -9.539 8.430 1.00 73.50 109 PRO A CA 1
ATOM 776 C C . PRO A 1 109 ? -18.469 -8.896 9.778 1.00 73.50 109 PRO A C 1
ATOM 778 O O . PRO A 1 109 ? -19.079 -7.899 10.155 1.00 73.50 109 PRO A O 1
ATOM 781 N N . GLN A 1 110 ? -17.445 -9.414 10.466 1.00 76.62 110 GLN A N 1
ATOM 782 C CA . GLN A 1 110 ? -16.969 -8.876 11.748 1.00 76.62 110 GLN A CA 1
ATOM 783 C C . GLN A 1 110 ? -16.520 -7.414 11.628 1.00 76.62 110 GLN A C 1
ATOM 785 O O . GLN A 1 110 ? -16.818 -6.578 12.480 1.00 76.62 110 GLN A O 1
ATOM 790 N N . SER A 1 111 ? -15.830 -7.094 10.535 1.00 73.88 111 SER A N 1
ATOM 791 C CA . SER A 1 111 ? -15.348 -5.751 10.233 1.00 73.88 111 SER A CA 1
ATOM 792 C C . SER A 1 111 ? -16.503 -4.789 9.977 1.00 73.88 111 SER A C 1
ATOM 794 O O . SER A 1 111 ? -16.563 -3.699 10.547 1.00 73.88 111 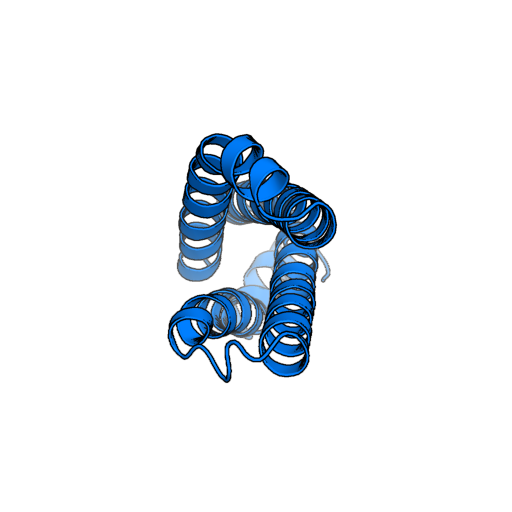SER A O 1
ATOM 796 N N . LYS A 1 112 ? -17.485 -5.237 9.192 1.00 73.44 112 LYS A N 1
ATOM 797 C CA . LYS A 1 112 ? -18.684 -4.454 8.891 1.00 73.44 112 LYS A CA 1
ATOM 798 C C . LYS A 1 112 ? -19.507 -4.151 10.140 1.00 73.44 112 LYS A C 1
ATOM 800 O O . LYS A 1 112 ? -19.925 -3.013 10.316 1.00 73.44 112 LYS A O 1
ATOM 805 N N . GLN A 1 113 ? -19.680 -5.129 11.029 1.00 74.44 113 GLN A N 1
ATOM 806 C CA . GLN A 1 113 ? -20.430 -4.962 12.279 1.00 74.44 113 GLN A CA 1
ATOM 807 C C . GLN A 1 113 ? -19.779 -3.950 13.231 1.00 74.44 113 GLN A C 1
ATOM 809 O O . GLN A 1 113 ? -20.482 -3.159 13.853 1.00 74.44 113 GLN A O 1
ATOM 814 N N . TYR A 1 114 ? -18.446 -3.923 13.309 1.00 74.25 114 TYR A N 1
ATOM 815 C CA . TYR A 1 114 ? -17.717 -2.981 14.163 1.00 74.25 114 TYR A CA 1
ATOM 816 C C . TYR A 1 114 ? -17.796 -1.525 13.677 1.00 74.25 114 TYR A C 1
ATOM 818 O O . TYR A 1 114 ? -17.855 -0.605 14.490 1.00 74.25 114 TYR A O 1
ATOM 826 N N . PHE A 1 115 ? -17.797 -1.286 12.363 1.00 72.44 115 PHE A N 1
ATOM 827 C CA . PHE A 1 115 ? -18.006 0.070 11.841 1.00 72.44 115 PHE A CA 1
ATOM 828 C C . PHE A 1 115 ? -19.482 0.479 11.868 1.00 72.44 115 PHE A C 1
ATOM 830 O O . PHE A 1 115 ? -19.786 1.623 12.205 1.00 72.44 115 PHE A O 1
ATOM 837 N N . ALA A 1 116 ? -20.396 -0.463 11.616 1.00 73.25 116 ALA A N 1
ATOM 838 C CA . ALA A 1 116 ? -21.834 -0.228 11.705 1.00 73.25 116 ALA A CA 1
ATOM 839 C C . ALA A 1 116 ? -22.277 0.140 13.131 1.00 73.25 116 ALA A C 1
ATOM 841 O O . ALA A 1 116 ? -23.066 1.067 13.296 1.00 73.25 116 ALA A O 1
ATOM 842 N N . SER A 1 117 ? -21.717 -0.496 14.170 1.00 75.69 117 SER A N 1
ATOM 843 C CA . SER A 1 117 ? -21.998 -0.142 15.573 1.00 75.69 117 SER A CA 1
ATOM 844 C C . SER A 1 117 ? -21.511 1.258 15.967 1.00 75.69 117 SER A C 1
ATOM 846 O O . SER A 1 117 ? -21.930 1.794 16.989 1.00 75.69 117 SER A O 1
ATOM 848 N N . ARG A 1 118 ? -20.654 1.871 15.141 1.00 70.00 118 ARG A N 1
ATOM 849 C CA . ARG A 1 118 ? -20.142 3.239 15.299 1.00 70.00 118 ARG A CA 1
ATOM 850 C C . ARG A 1 118 ? -20.788 4.239 14.335 1.00 70.00 118 ARG A C 1
ATOM 852 O O . ARG A 1 118 ? -20.309 5.363 14.228 1.00 70.00 118 ARG A O 1
ATOM 859 N N . GLY A 1 119 ? -21.845 3.841 13.621 1.00 71.00 119 GLY A N 1
ATOM 860 C CA . GLY A 1 119 ? -22.549 4.697 12.660 1.00 71.00 119 GLY A CA 1
ATOM 861 C C . GLY A 1 119 ? -21.755 5.005 11.386 1.00 71.00 119 GLY A C 1
ATOM 862 O O . GLY A 1 119 ? -22.088 5.941 10.664 1.00 71.00 119 GLY A O 1
ATOM 863 N N . LEU A 1 120 ? -20.694 4.244 11.098 1.00 68.44 120 LEU A N 1
ATOM 864 C CA . LEU A 1 120 ? -19.831 4.453 9.939 1.00 68.44 120 LEU A CA 1
ATOM 865 C C . LEU A 1 120 ? -20.206 3.470 8.821 1.00 68.44 120 LEU A C 1
ATOM 867 O O . LEU A 1 120 ? -20.081 2.256 8.980 1.00 68.44 120 LEU A O 1
ATOM 871 N N . SER A 1 121 ? -20.639 4.003 7.675 1.00 59.22 121 SER A N 1
ATOM 872 C CA . SER A 1 121 ? -20.865 3.221 6.451 1.00 59.22 121 SER A CA 1
ATOM 873 C C . SER A 1 121 ? -19.593 3.122 5.611 1.00 59.22 121 SER A C 1
ATOM 875 O O . SER A 1 121 ? -18.774 4.044 5.603 1.00 59.22 121 SER A O 1
ATOM 877 N N . TYR A 1 122 ? -19.480 2.020 4.866 1.00 56.03 122 TYR A N 1
ATOM 878 C CA . TYR A 1 122 ? -18.526 1.832 3.769 1.00 56.03 122 TYR A CA 1
ATOM 879 C C . TYR A 1 122 ? -18.813 2.827 2.639 1.00 56.03 122 TYR A C 1
ATOM 881 O O . TYR A 1 122 ? -19.974 3.287 2.515 1.00 56.03 122 TYR A O 1
#

Radius of gyration: 15.42 Å; chains: 1; bounding box: 40×23×38 Å

pLDDT: mean 83.72, std 8.49, range [56.03, 94.06]

Secondary structure (DSSP, 8-state):
-HHHHHHHHHHHHHHHHHHHHHHHHHHHH-HHHHHHHHHHHHHHHHHHHHHHHHHTT--THHHHHHHHHHHHHHHHHHHHHHHTT----GGGHHHHHHHHHHHHHHHSHHHHHHHHTTT---

Sequence (122 aa):
MTAAAVIGIVIGGLGALFGLLGLSLVFAFSAVLGLLSLVSLAIAVVVLIGGIQVLTGKSPKLLLLGSYASLAITVLFMLWSVISGYGFVGSNLLSLVLPALIVFFLMQPQSKQYFASRGLSY